Protein AF-A0A9N9JH04-F1 (afdb_monomer)

Mean predicted aligned error: 6.57 Å

InterPro domains:
  IPR050369 Respiratory burst oxidase/Ferric reductase [PTHR11972] (12-127)

Structure (mmCIF, N/CA/C/O b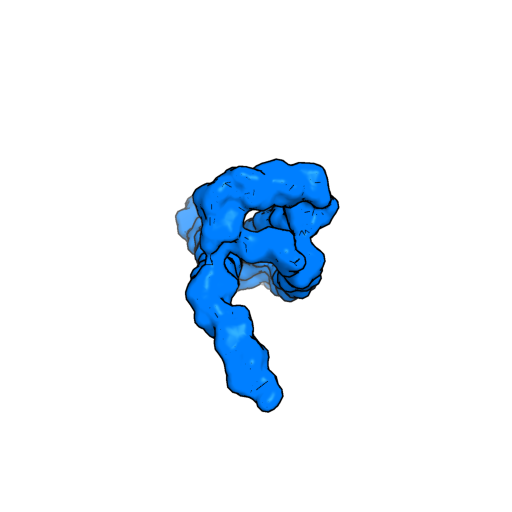ackbone):
data_AF-A0A9N9JH04-F1
#
_entry.id   AF-A0A9N9JH04-F1
#
loop_
_atom_site.group_PDB
_atom_site.id
_atom_site.type_symbol
_atom_site.label_atom_id
_atom_site.label_alt_id
_atom_site.label_comp_id
_atom_site.label_asym_id
_atom_site.label_entity_id
_atom_site.label_seq_id
_atom_site.pdbx_PDB_ins_code
_atom_site.Cartn_x
_atom_site.Cartn_y
_atom_site.Cartn_z
_atom_site.occupancy
_atom_site.B_iso_or_equiv
_atom_site.auth_seq_id
_atom_site.auth_comp_id
_atom_site.auth_asym_id
_atom_site.auth_atom_id
_atom_site.pdbx_PDB_model_num
ATOM 1 N N . MET A 1 1 ? -27.713 -17.131 9.600 1.00 56.91 1 MET A N 1
ATOM 2 C CA . MET A 1 1 ? -26.294 -16.928 9.988 1.00 56.91 1 MET A CA 1
ATOM 3 C C . MET A 1 1 ? -25.580 -15.933 9.063 1.00 56.91 1 MET A C 1
ATOM 5 O O . MET A 1 1 ? -24.849 -15.098 9.571 1.00 56.91 1 MET A O 1
ATOM 9 N N . ALA A 1 2 ? -25.828 -15.944 7.744 1.00 61.50 2 ALA A N 1
ATOM 10 C CA . ALA A 1 2 ? -25.273 -14.948 6.813 1.00 61.50 2 ALA A CA 1
ATOM 11 C C . ALA A 1 2 ? -25.782 -13.506 7.047 1.00 61.50 2 ALA A C 1
ATOM 13 O O . ALA A 1 2 ? -24.997 -12.567 6.969 1.00 61.50 2 ALA A O 1
ATOM 14 N N . ASP A 1 3 ? -27.055 -13.322 7.423 1.00 62.75 3 ASP A N 1
ATOM 15 C CA . ASP A 1 3 ? -27.633 -11.986 7.660 1.00 62.75 3 ASP A CA 1
ATOM 16 C C . ASP A 1 3 ? -26.965 -11.191 8.791 1.00 62.75 3 ASP A C 1
ATOM 18 O O . ASP A 1 3 ? -26.831 -9.972 8.699 1.00 62.75 3 ASP A O 1
ATOM 22 N N . SER A 1 4 ? -26.518 -11.852 9.864 1.00 69.75 4 SER A N 1
ATOM 23 C CA . SER A 1 4 ? -25.814 -11.169 10.959 1.00 69.75 4 SER A CA 1
ATOM 24 C C . SER A 1 4 ? -24.375 -10.817 10.582 1.00 69.75 4 SER A C 1
ATOM 26 O O . SER A 1 4 ? -23.865 -9.780 11.004 1.00 69.75 4 SER A O 1
ATOM 28 N N . PHE A 1 5 ? -23.735 -11.646 9.755 1.00 70.06 5 P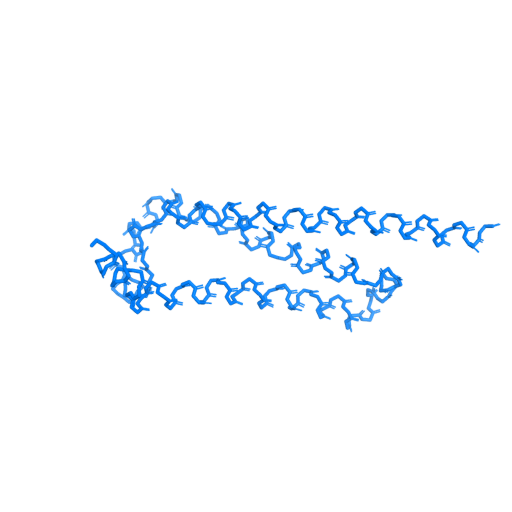HE A N 1
ATOM 29 C CA . PHE A 1 5 ? -22.403 -11.386 9.221 1.00 70.06 5 PHE A CA 1
ATOM 30 C C . PHE A 1 5 ? -22.417 -10.205 8.243 1.00 70.06 5 PHE A C 1
ATOM 32 O O . PHE A 1 5 ? -21.650 -9.261 8.419 1.00 70.06 5 PHE A O 1
ATOM 39 N N . LEU A 1 6 ? -23.348 -10.199 7.283 1.00 70.75 6 LEU A N 1
ATOM 40 C CA . LEU A 1 6 ? -23.480 -9.119 6.302 1.00 70.75 6 LEU A CA 1
ATOM 41 C C . LEU A 1 6 ? -23.824 -7.784 6.962 1.00 70.75 6 LEU A C 1
ATOM 43 O O . LEU A 1 6 ? -23.195 -6.785 6.642 1.00 70.75 6 LEU A O 1
ATOM 47 N N . LYS A 1 7 ? -24.738 -7.751 7.941 1.00 68.19 7 LYS A N 1
ATOM 48 C CA . LYS A 1 7 ? -25.042 -6.516 8.688 1.00 68.19 7 LYS A CA 1
ATOM 49 C C . LYS A 1 7 ? -23.839 -5.973 9.467 1.00 68.19 7 LYS A C 1
ATOM 51 O O . LYS A 1 7 ? -23.715 -4.761 9.621 1.00 68.19 7 LYS A O 1
ATOM 56 N N . ARG A 1 8 ? -22.949 -6.848 9.948 1.00 67.88 8 ARG A N 1
ATOM 57 C CA . ARG A 1 8 ? -21.720 -6.452 10.652 1.00 67.88 8 ARG A CA 1
ATOM 58 C C . ARG A 1 8 ? -20.653 -5.922 9.693 1.00 67.88 8 ARG A C 1
ATOM 60 O O . ARG A 1 8 ? -19.978 -4.952 10.029 1.00 67.88 8 ARG A O 1
ATOM 67 N N . GLU A 1 9 ? -20.477 -6.545 8.529 1.00 68.19 9 GLU A N 1
ATOM 68 C CA . GLU A 1 9 ? -19.514 -6.104 7.503 1.00 68.19 9 GLU A CA 1
ATOM 69 C C . GLU A 1 9 ? -19.979 -4.842 6.761 1.00 68.19 9 GLU A C 1
ATOM 71 O O . GLU A 1 9 ? -19.191 -3.925 6.550 1.00 68.19 9 GLU A O 1
ATOM 76 N N . LEU A 1 10 ? -21.276 -4.732 6.464 1.00 67.12 10 LEU A N 1
ATOM 77 C CA . LEU A 1 10 ? -21.896 -3.564 5.824 1.00 67.12 10 LEU A CA 1
ATOM 78 C C . LEU A 1 10 ? -22.156 -2.405 6.794 1.00 67.12 10 LEU A C 1
ATOM 80 O O . LEU A 1 10 ? -22.798 -1.422 6.424 1.00 67.12 10 LEU A O 1
ATOM 84 N N . ALA A 1 11 ? -21.667 -2.491 8.035 1.00 78.94 11 ALA A N 1
ATOM 85 C CA . ALA A 1 11 ? -21.710 -1.363 8.948 1.00 78.94 11 ALA A CA 1
ATOM 86 C C . ALA A 1 11 ? -21.008 -0.164 8.275 1.00 78.94 11 ALA A C 1
ATOM 88 O O . ALA A 1 11 ? -19.830 -0.276 7.918 1.00 78.94 11 ALA A O 1
ATOM 89 N N . PRO A 1 12 ? -21.681 0.991 8.111 1.00 77.94 12 PRO A N 1
ATOM 90 C CA . PRO A 1 12 ? -21.212 2.075 7.242 1.00 77.94 12 PRO A CA 1
ATOM 91 C C . PRO A 1 12 ? -19.819 2.583 7.627 1.00 77.94 12 PRO A C 1
ATOM 93 O O . PRO A 1 12 ? -19.013 2.914 6.764 1.00 77.94 12 PRO A O 1
ATOM 96 N N . LYS A 1 13 ? -19.494 2.546 8.924 1.00 79.69 13 LYS A N 1
ATOM 97 C CA . LYS A 1 13 ? -18.167 2.868 9.458 1.00 79.69 13 LYS A CA 1
ATOM 98 C C . LYS A 1 13 ? -17.061 1.938 8.934 1.00 79.69 13 LYS A C 1
ATOM 100 O O . LYS A 1 13 ? -16.002 2.411 8.536 1.00 79.69 13 LYS A O 1
ATOM 105 N N . ARG A 1 14 ? -17.287 0.618 8.953 1.00 82.06 14 ARG A N 1
ATOM 106 C CA . ARG A 1 14 ? -16.296 -0.378 8.502 1.00 82.06 14 ARG A CA 1
ATOM 107 C C . ARG A 1 14 ? -16.142 -0.306 6.990 1.00 82.06 14 ARG A C 1
ATOM 109 O O . ARG A 1 14 ? -15.020 -0.227 6.505 1.00 82.06 14 ARG A O 1
ATOM 116 N N . LEU A 1 15 ? -17.256 -0.238 6.266 1.00 85.19 15 LEU A N 1
ATOM 117 C CA . LEU A 1 15 ? -17.245 -0.121 4.812 1.00 85.19 15 LEU A CA 1
ATOM 118 C C . LEU A 1 15 ? -16.494 1.135 4.345 1.00 85.19 15 LEU A C 1
ATOM 120 O O . LEU A 1 15 ? -15.625 1.033 3.485 1.00 85.19 15 LEU A O 1
ATOM 124 N N . ALA A 1 16 ? -16.765 2.297 4.948 1.00 87.12 16 ALA A N 1
ATOM 125 C CA . ALA A 1 16 ? -16.067 3.539 4.616 1.00 87.12 16 ALA A CA 1
ATOM 126 C C . ALA A 1 16 ? -14.552 3.438 4.855 1.00 87.12 16 ALA A C 1
ATOM 128 O O . ALA A 1 16 ? -13.768 3.879 4.016 1.00 87.12 16 ALA A O 1
ATOM 129 N N . PHE A 1 17 ? -14.135 2.814 5.962 1.00 88.88 17 PHE A N 1
ATOM 130 C CA . PHE A 1 17 ? -12.721 2.577 6.251 1.00 88.88 17 PHE A CA 1
ATOM 131 C C . PHE A 1 17 ? -12.059 1.671 5.203 1.00 88.88 17 PHE A C 1
ATOM 133 O O . PHE A 1 17 ? -10.990 2.012 4.703 1.00 88.88 17 PHE A O 1
ATOM 140 N N . TRP A 1 18 ? -12.694 0.556 4.825 1.00 88.56 18 TRP A N 1
ATOM 141 C CA . TRP A 1 18 ? -12.146 -0.355 3.812 1.00 88.56 18 TRP A CA 1
ATOM 142 C C . TRP A 1 18 ? -12.098 0.280 2.426 1.00 88.56 18 TRP A C 1
ATOM 144 O O . TRP A 1 18 ? -11.082 0.155 1.750 1.00 88.56 18 TRP A O 1
ATOM 154 N N . ILE A 1 19 ? -13.133 1.022 2.026 1.00 91.12 19 ILE A N 1
ATOM 155 C CA . ILE A 1 19 ? -13.129 1.780 0.767 1.00 91.12 19 ILE A CA 1
ATOM 156 C C . ILE A 1 19 ? -11.979 2.787 0.758 1.00 91.12 19 ILE A C 1
ATOM 158 O O . ILE A 1 19 ? -11.241 2.856 -0.220 1.00 91.12 19 ILE A O 1
ATOM 162 N N . PHE A 1 20 ? -11.794 3.536 1.847 1.00 92.06 20 PHE A N 1
ATOM 163 C CA . PHE A 1 20 ? -10.687 4.479 1.963 1.00 92.06 20 PHE A CA 1
ATOM 164 C C . PHE A 1 20 ? -9.328 3.774 1.893 1.00 92.06 20 PHE A C 1
ATOM 166 O O . PHE A 1 20 ? -8.448 4.226 1.170 1.00 92.06 20 PHE A O 1
ATOM 173 N N . TRP A 1 21 ? -9.158 2.659 2.606 1.00 92.56 21 TRP A N 1
ATOM 174 C CA . TRP A 1 21 ? -7.892 1.931 2.667 1.00 92.56 21 TRP A CA 1
ATOM 175 C C . TRP A 1 21 ? -7.524 1.247 1.343 1.00 92.56 21 TRP A C 1
ATOM 177 O O . TRP A 1 21 ? -6.383 1.335 0.898 1.00 92.56 21 TRP A O 1
ATOM 187 N N . PHE A 1 22 ? -8.470 0.599 0.662 1.00 93.06 22 PHE A N 1
ATOM 188 C CA . PHE A 1 22 ? -8.219 0.062 -0.680 1.00 93.06 22 PHE A CA 1
ATOM 189 C C . PHE A 1 22 ? -8.050 1.189 -1.707 1.00 93.06 22 PHE A C 1
ATOM 191 O O . PHE A 1 22 ? -7.190 1.111 -2.584 1.00 93.06 22 PHE A O 1
ATOM 198 N N . GLY A 1 23 ? -8.827 2.266 -1.575 1.00 95.25 23 GLY A N 1
ATOM 199 C CA . GLY A 1 23 ? -8.717 3.453 -2.415 1.00 95.25 23 GLY A CA 1
ATOM 200 C C . GLY A 1 23 ? -7.358 4.141 -2.288 1.00 95.25 23 GLY A C 1
ATOM 201 O O . GLY A 1 23 ? -6.788 4.534 -3.303 1.00 95.25 23 GLY A O 1
ATOM 202 N N . SER A 1 24 ? -6.793 4.232 -1.078 1.00 95.38 24 SER A N 1
ATOM 203 C CA . SER A 1 24 ? -5.462 4.807 -0.863 1.00 95.38 24 SER A CA 1
ATOM 204 C C . SER A 1 24 ? -4.371 3.961 -1.514 1.00 95.38 24 SER A C 1
ATOM 206 O O . SER A 1 24 ? -3.482 4.523 -2.146 1.00 95.38 24 SER A O 1
ATOM 208 N N . HIS A 1 25 ? -4.470 2.630 -1.461 1.00 95.75 25 HIS A N 1
ATOM 209 C CA . HIS A 1 25 ? -3.553 1.730 -2.166 1.00 95.75 25 HIS A CA 1
ATOM 210 C C . HIS A 1 25 ? -3.588 1.919 -3.678 1.00 95.75 25 HIS A C 1
ATOM 212 O O . HIS A 1 25 ? -2.543 2.099 -4.301 1.00 95.75 25 HIS A O 1
ATOM 218 N N . ILE A 1 26 ? -4.787 1.911 -4.264 1.00 95.56 26 ILE A N 1
ATOM 219 C CA . ILE A 1 26 ? -4.967 2.117 -5.704 1.00 95.56 26 ILE A CA 1
ATOM 220 C C . ILE A 1 26 ? -4.450 3.505 -6.098 1.00 95.56 26 ILE A C 1
ATOM 222 O O . ILE A 1 26 ? -3.699 3.634 -7.063 1.00 95.56 26 ILE A O 1
ATOM 226 N N . GLY A 1 27 ? -4.794 4.535 -5.323 1.00 95.88 27 GLY A N 1
ATOM 227 C CA . GLY A 1 27 ? -4.348 5.906 -5.547 1.00 95.88 27 GLY A CA 1
ATOM 228 C C . GLY A 1 27 ? -2.828 6.052 -5.487 1.00 95.88 27 GLY A C 1
ATOM 229 O O . GLY A 1 27 ? -2.245 6.645 -6.389 1.00 95.88 27 GLY A O 1
ATOM 230 N N . LEU A 1 28 ? -2.170 5.473 -4.477 1.00 95.62 28 LEU A N 1
ATOM 231 C CA . LEU A 1 28 ? -0.709 5.491 -4.340 1.00 95.62 28 LEU A CA 1
ATOM 232 C C . LEU A 1 28 ? -0.014 4.729 -5.468 1.00 95.62 28 LEU A C 1
ATOM 234 O O . LEU A 1 28 ? 0.992 5.207 -5.994 1.00 95.62 28 LEU A O 1
ATOM 238 N N . PHE A 1 29 ? -0.564 3.582 -5.869 1.00 95.44 29 PHE A N 1
ATOM 239 C CA . PHE A 1 29 ? -0.029 2.810 -6.983 1.00 95.44 29 PHE A CA 1
ATOM 240 C C . PHE A 1 29 ? -0.100 3.609 -8.287 1.00 95.44 29 PHE A C 1
ATOM 242 O O . PHE A 1 29 ? 0.913 3.755 -8.970 1.00 95.44 29 PHE A O 1
ATOM 249 N N . ILE A 1 30 ? -1.273 4.170 -8.611 1.00 95.69 30 ILE A N 1
ATOM 250 C CA . ILE A 1 30 ? -1.478 5.003 -9.805 1.00 95.69 30 ILE A CA 1
ATOM 251 C C . ILE A 1 30 ? -0.584 6.240 -9.748 1.00 95.69 30 ILE A C 1
ATOM 253 O O . ILE A 1 30 ? 0.061 6.572 -10.737 1.00 95.69 30 ILE A O 1
ATOM 257 N N . PHE A 1 31 ? -0.493 6.898 -8.594 1.00 95.31 31 PHE A N 1
ATOM 258 C CA . PHE A 1 31 ? 0.373 8.056 -8.416 1.00 95.31 31 PHE A CA 1
ATOM 259 C C . PHE A 1 31 ? 1.842 7.711 -8.684 1.00 95.31 31 PHE A C 1
ATOM 261 O O . PHE A 1 31 ? 2.497 8.410 -9.449 1.00 95.31 31 PHE A O 1
ATOM 268 N N . GLY A 1 32 ? 2.360 6.615 -8.119 1.00 92.56 32 GLY A N 1
ATOM 269 C CA . GLY A 1 32 ? 3.730 6.162 -8.381 1.00 92.56 32 GLY A CA 1
ATOM 270 C C . GLY A 1 32 ? 3.971 5.771 -9.833 1.00 92.56 32 GLY A C 1
ATOM 271 O O . GLY A 1 32 ? 5.029 6.071 -10.387 1.00 92.56 32 GLY A O 1
ATOM 272 N N . PHE A 1 33 ? 2.975 5.144 -10.453 1.00 92.62 33 PHE A N 1
ATOM 273 C CA . PHE A 1 33 ? 3.005 4.756 -11.856 1.00 92.62 33 PHE A CA 1
ATOM 274 C C . PHE A 1 33 ? 3.083 5.981 -12.777 1.00 92.62 33 PHE A C 1
ATOM 276 O O . PHE A 1 33 ? 3.973 6.058 -13.621 1.00 92.62 33 PHE A O 1
ATOM 283 N N . LEU A 1 34 ? 2.187 6.957 -12.592 1.00 92.56 34 LEU A N 1
ATOM 284 C CA . LEU A 1 34 ? 2.144 8.187 -13.386 1.00 92.56 34 LEU A CA 1
ATOM 285 C C . LEU A 1 34 ? 3.363 9.065 -13.125 1.00 92.56 34 LEU A C 1
ATOM 287 O O . LEU A 1 34 ? 3.971 9.552 -14.070 1.00 92.56 34 LEU A O 1
ATOM 291 N N . LYS A 1 35 ? 3.784 9.189 -11.861 1.00 91.56 35 LYS A N 1
ATOM 292 C CA . LYS A 1 35 ? 4.992 9.934 -11.508 1.00 91.56 35 LYS A CA 1
ATOM 293 C C . LYS A 1 35 ? 6.202 9.390 -12.258 1.00 91.56 35 LYS A C 1
ATOM 295 O O . LYS A 1 35 ? 6.938 10.160 -12.843 1.00 91.56 35 LYS A O 1
ATOM 300 N N . GLN A 1 36 ? 6.399 8.075 -12.285 1.00 89.31 36 GLN A N 1
ATOM 301 C CA . GLN A 1 36 ? 7.519 7.495 -13.023 1.00 89.31 36 GLN A CA 1
ATOM 302 C C . GLN A 1 36 ? 7.376 7.667 -14.547 1.00 89.31 36 GLN A C 1
ATOM 304 O O . GLN A 1 36 ? 8.378 7.850 -15.232 1.00 89.31 36 GLN A O 1
ATOM 309 N N . LYS A 1 37 ? 6.150 7.599 -15.076 1.00 87.88 37 LYS A N 1
ATOM 310 C CA . LYS A 1 37 ? 5.869 7.742 -16.509 1.00 87.88 37 LYS A CA 1
ATOM 311 C C . LYS A 1 37 ? 6.123 9.164 -17.023 1.00 87.88 37 LYS A C 1
ATOM 313 O O . LYS A 1 37 ? 6.659 9.309 -18.118 1.00 87.88 37 LYS A O 1
ATOM 318 N N . ASP A 1 38 ? 5.725 10.178 -16.263 1.00 88.19 38 ASP A N 1
ATOM 319 C CA . ASP A 1 38 ? 5.695 11.572 -16.719 1.00 88.19 38 ASP A CA 1
ATOM 320 C C . ASP A 1 38 ? 6.919 12.391 -16.255 1.00 88.19 38 ASP A C 1
ATOM 322 O O . ASP A 1 38 ? 7.087 13.540 -16.660 1.00 88.19 38 ASP A O 1
ATOM 326 N N . ASP A 1 39 ? 7.795 11.810 -15.429 1.00 87.31 39 ASP A N 1
ATOM 327 C CA . ASP A 1 39 ? 9.013 12.462 -14.942 1.00 87.31 39 ASP A CA 1
ATOM 328 C C . ASP A 1 39 ? 10.127 12.462 -16.005 1.00 87.31 39 ASP A C 1
ATOM 330 O O . ASP A 1 39 ? 10.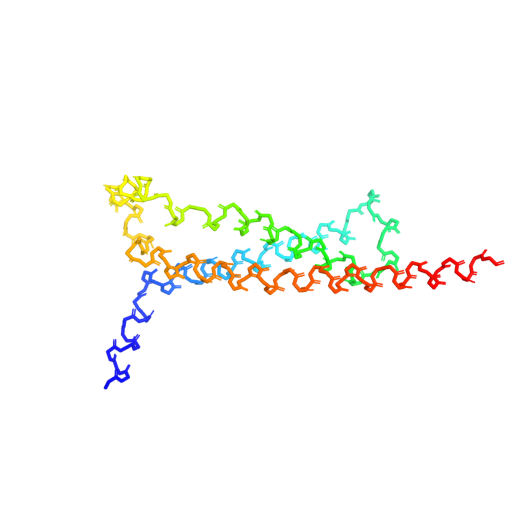590 11.418 -16.479 1.00 87.31 39 ASP A O 1
ATOM 334 N N . VAL A 1 40 ? 10.557 13.671 -16.374 1.00 79.75 40 VAL A N 1
ATOM 335 C CA . VAL A 1 40 ? 11.547 13.929 -17.426 1.00 79.75 40 VAL A CA 1
ATOM 336 C C . VAL A 1 40 ? 12.947 13.474 -17.005 1.00 79.75 40 VAL A C 1
ATOM 338 O O . VAL A 1 40 ? 13.699 12.985 -17.848 1.00 79.75 40 VAL A O 1
ATOM 341 N N . GLU A 1 41 ? 13.297 13.563 -15.717 1.00 82.12 41 GLU A N 1
ATOM 342 C CA . GLU A 1 41 ? 14.615 13.140 -15.216 1.00 82.12 41 GLU A CA 1
ATOM 343 C C . GLU A 1 41 ? 14.767 11.615 -15.251 1.00 82.12 41 GLU A C 1
ATOM 345 O O . GLU A 1 41 ? 15.851 11.074 -15.477 1.00 82.12 41 GLU A O 1
ATOM 350 N N . LEU A 1 42 ? 13.654 10.904 -15.071 1.00 79.62 42 LEU A N 1
ATOM 351 C CA . LEU A 1 42 ? 13.599 9.446 -15.043 1.00 79.62 42 LEU A CA 1
ATOM 352 C C . LEU A 1 42 ? 13.275 8.831 -16.413 1.00 79.62 42 LEU A C 1
ATOM 354 O O . LEU A 1 42 ? 13.136 7.609 -16.517 1.00 79.62 42 LEU A O 1
ATOM 358 N N . ASN A 1 43 ? 13.199 9.641 -17.472 1.00 81.00 43 ASN A N 1
ATOM 359 C CA . ASN A 1 43 ? 12.762 9.202 -18.797 1.00 81.00 43 ASN A CA 1
ATOM 360 C C . ASN A 1 43 ? 13.671 8.119 -19.407 1.00 81.00 43 ASN A C 1
ATOM 362 O O . ASN A 1 43 ? 13.203 7.223 -20.107 1.00 81.00 43 ASN A O 1
ATOM 366 N N . ASN A 1 44 ? 14.957 8.110 -19.049 1.00 80.38 44 ASN A N 1
ATOM 367 C CA . ASN A 1 44 ? 15.890 7.055 -19.460 1.00 80.38 44 ASN A CA 1
ATOM 368 C C . ASN A 1 44 ? 15.456 5.660 -18.983 1.00 80.38 44 ASN A C 1
ATOM 370 O O . ASN A 1 44 ? 15.737 4.670 -19.647 1.00 80.38 44 ASN A O 1
ATOM 374 N N . LEU A 1 45 ? 14.751 5.563 -17.851 1.00 81.25 45 LEU A N 1
ATOM 375 C CA . LEU A 1 45 ? 14.235 4.297 -17.321 1.00 81.25 45 LEU A CA 1
ATOM 376 C C . LEU A 1 45 ? 12.905 3.893 -17.975 1.00 81.25 45 LEU A C 1
ATOM 378 O O . LEU A 1 45 ? 12.527 2.723 -17.915 1.00 81.25 45 LEU A O 1
ATOM 382 N N . ASN A 1 46 ? 12.209 4.823 -18.639 1.00 83.38 46 ASN A N 1
ATOM 383 C CA . ASN A 1 46 ? 10.939 4.548 -19.315 1.00 83.38 46 ASN A CA 1
ATOM 384 C C . ASN A 1 46 ? 11.102 3.668 -20.558 1.00 83.38 46 ASN A C 1
ATOM 386 O O . ASN A 1 46 ? 10.121 3.074 -21.001 1.00 83.38 46 ASN A O 1
ATOM 390 N N . VAL A 1 47 ? 12.329 3.481 -21.058 1.00 81.12 47 VAL A N 1
ATOM 391 C CA . VAL A 1 47 ? 12.648 2.483 -22.098 1.00 81.12 47 VAL A CA 1
ATOM 392 C C . VAL A 1 47 ? 12.280 1.057 -21.671 1.00 81.12 47 VAL A C 1
ATOM 394 O O . VAL A 1 47 ? 11.947 0.216 -22.502 1.00 81.12 47 VAL A O 1
ATOM 397 N N . LEU A 1 48 ? 12.277 0.784 -20.362 1.00 82.56 48 LEU A N 1
ATOM 398 C CA . LEU A 1 48 ? 11.855 -0.495 -19.792 1.00 82.56 48 LEU A CA 1
ATOM 399 C C . LEU A 1 48 ? 10.327 -0.617 -19.695 1.00 82.56 48 LEU A C 1
ATOM 401 O O . LEU A 1 48 ? 9.810 -1.718 -19.502 1.00 82.56 48 LEU A O 1
ATOM 405 N N . GLY A 1 49 ? 9.592 0.481 -19.880 1.00 85.06 49 GLY A N 1
ATOM 406 C CA . GLY A 1 49 ? 8.138 0.526 -19.986 1.00 85.06 49 GLY A CA 1
ATOM 407 C C . GLY A 1 49 ? 7.402 0.101 -18.713 1.00 85.06 49 GLY A C 1
ATOM 408 O O . GLY A 1 49 ? 7.771 0.470 -17.597 1.00 85.06 49 GLY A O 1
ATOM 409 N N . LEU A 1 50 ? 6.347 -0.703 -18.897 1.00 87.25 50 LEU A N 1
ATOM 410 C CA . LEU A 1 50 ? 5.385 -1.071 -17.848 1.00 87.25 50 LEU A CA 1
ATOM 411 C C . LEU A 1 50 ? 6.030 -1.639 -16.577 1.00 87.25 50 LEU A C 1
ATOM 413 O O . LEU A 1 50 ? 5.548 -1.373 -15.481 1.00 87.25 50 LEU A O 1
ATOM 417 N N . SER A 1 51 ? 7.122 -2.394 -16.692 1.00 89.19 51 SER A N 1
ATOM 418 C CA . SER A 1 51 ? 7.768 -3.025 -15.539 1.00 89.19 51 SER A CA 1
ATOM 419 C C . SER A 1 51 ? 8.446 -2.011 -14.605 1.00 89.19 51 SER A C 1
ATOM 421 O O . SER A 1 51 ? 8.440 -2.199 -13.390 1.00 89.19 51 SER A O 1
ATOM 423 N N . VAL A 1 52 ? 8.950 -0.881 -15.108 1.00 91.06 52 VAL A N 1
ATOM 424 C CA . VAL A 1 52 ? 9.482 0.186 -14.239 1.00 91.06 52 VAL A CA 1
ATOM 425 C C . VAL A 1 52 ? 8.349 0.961 -13.577 1.00 91.06 52 VAL A C 1
ATOM 427 O O . VAL A 1 52 ? 8.406 1.227 -12.375 1.00 91.06 52 VAL A O 1
ATOM 430 N N . TRP A 1 53 ? 7.289 1.264 -14.328 1.00 92.25 53 TRP A N 1
ATOM 431 C CA . TRP A 1 53 ? 6.129 1.995 -13.811 1.00 92.25 53 TRP A CA 1
ATOM 432 C C . TRP A 1 53 ? 5.422 1.204 -12.702 1.00 92.25 53 TRP A C 1
ATOM 434 O O . TRP A 1 53 ? 5.162 1.737 -11.621 1.00 92.25 53 TRP A O 1
ATOM 444 N N . SER A 1 54 ? 5.198 -0.096 -12.920 1.00 92.06 54 SER A N 1
ATOM 445 C CA . SER A 1 54 ? 4.614 -0.995 -11.922 1.00 92.06 54 SER A CA 1
ATOM 446 C C . SER A 1 54 ? 5.517 -1.201 -10.702 1.00 92.06 54 SER A C 1
ATOM 448 O O . SER A 1 54 ? 5.008 -1.220 -9.583 1.00 92.06 54 SER A O 1
ATOM 450 N N . SER A 1 55 ? 6.843 -1.306 -10.880 1.00 94.12 55 SER A N 1
ATOM 451 C CA . SER A 1 55 ? 7.788 -1.426 -9.755 1.00 94.12 55 SER A CA 1
ATOM 452 C C . SER A 1 55 ? 7.726 -0.203 -8.832 1.00 94.12 55 SER A C 1
ATOM 454 O O . SER A 1 55 ? 7.686 -0.361 -7.609 1.00 94.12 55 SER A O 1
ATOM 456 N N . ARG A 1 56 ? 7.647 1.009 -9.397 1.00 93.25 56 ARG A N 1
ATOM 457 C CA . ARG A 1 56 ? 7.565 2.264 -8.632 1.00 93.25 56 ARG A CA 1
ATOM 458 C C . ARG A 1 56 ? 6.245 2.434 -7.899 1.00 93.25 56 ARG A C 1
ATOM 460 O O . ARG A 1 56 ? 6.264 2.790 -6.721 1.00 93.25 56 ARG A O 1
ATOM 467 N N . GLY A 1 57 ? 5.127 2.141 -8.564 1.00 94.06 57 GLY A N 1
ATOM 468 C CA . GLY A 1 57 ? 3.810 2.114 -7.925 1.00 94.06 57 GLY A CA 1
ATOM 469 C C . GLY A 1 57 ? 3.783 1.147 -6.739 1.00 94.06 57 GLY A C 1
ATOM 470 O O . GLY A 1 57 ? 3.440 1.542 -5.627 1.00 94.06 57 GLY A O 1
ATOM 471 N N . ALA A 1 58 ? 4.241 -0.093 -6.945 1.00 95.44 58 ALA A N 1
ATOM 472 C CA . ALA A 1 58 ? 4.307 -1.100 -5.887 1.00 95.44 58 ALA A CA 1
ATOM 473 C C . ALA A 1 58 ? 5.270 -0.709 -4.750 1.00 95.44 58 ALA A C 1
ATOM 475 O O . ALA A 1 58 ? 4.964 -0.942 -3.584 1.00 95.44 58 ALA A O 1
ATOM 476 N N . GLY A 1 59 ? 6.399 -0.066 -5.065 1.00 95.81 59 GLY A N 1
ATOM 477 C CA . GLY A 1 59 ? 7.359 0.415 -4.069 1.00 95.81 59 GLY A CA 1
ATOM 478 C C . GLY A 1 59 ? 6.783 1.491 -3.141 1.00 95.81 59 GLY A C 1
ATOM 479 O O . GLY A 1 59 ? 7.033 1.456 -1.937 1.00 95.81 59 GLY A O 1
ATOM 480 N N . LEU A 1 60 ? 5.967 2.415 -3.663 1.00 95.94 60 LEU A N 1
ATOM 481 C CA . LEU A 1 60 ? 5.267 3.401 -2.828 1.00 95.94 60 LEU A CA 1
ATOM 482 C C . LEU A 1 60 ? 4.212 2.751 -1.929 1.00 95.94 60 LEU A C 1
ATOM 484 O O . LEU A 1 60 ? 4.123 3.109 -0.755 1.00 95.94 60 LEU A O 1
ATOM 488 N N . CYS A 1 61 ? 3.451 1.782 -2.448 1.00 96.62 61 CYS A N 1
ATOM 489 C CA . CYS A 1 61 ? 2.511 1.008 -1.635 1.00 96.62 61 CYS A CA 1
ATOM 490 C C . CYS A 1 61 ? 3.232 0.253 -0.509 1.00 96.62 61 CYS A C 1
ATOM 492 O O . CYS A 1 61 ? 2.788 0.305 0.631 1.00 96.62 61 CYS A O 1
ATOM 494 N N . LEU A 1 62 ? 4.392 -0.352 -0.783 1.00 96.69 62 LEU A N 1
ATOM 495 C CA . LEU A 1 62 ? 5.201 -1.025 0.239 1.00 96.69 62 LEU A CA 1
ATOM 496 C C . LEU A 1 62 ? 5.726 -0.073 1.315 1.00 96.69 62 LEU A C 1
ATOM 498 O O . LEU A 1 62 ? 5.722 -0.427 2.491 1.00 96.69 62 LEU A O 1
ATOM 502 N N . ALA A 1 63 ? 6.167 1.130 0.940 1.00 96.19 63 ALA A N 1
ATOM 503 C CA . ALA A 1 63 ? 6.602 2.134 1.910 1.00 96.19 63 ALA A CA 1
ATOM 504 C C . ALA A 1 63 ? 5.439 2.591 2.807 1.00 96.19 63 ALA A C 1
ATOM 506 O O . ALA A 1 63 ? 5.598 2.724 4.022 1.00 96.19 63 ALA A O 1
ATOM 507 N N . TYR A 1 64 ? 4.260 2.786 2.211 1.00 95.62 64 TYR A N 1
ATOM 508 C CA . TYR A 1 64 ? 3.029 3.107 2.929 1.00 95.62 64 TYR A CA 1
ATOM 509 C C . TYR A 1 64 ? 2.627 1.992 3.900 1.00 95.62 64 TYR A C 1
ATOM 511 O O . TYR A 1 64 ? 2.438 2.249 5.091 1.00 95.62 64 TYR A O 1
ATOM 519 N N . ASP A 1 65 ? 2.575 0.748 3.429 1.00 95.81 65 ASP A N 1
ATOM 520 C CA . ASP A 1 65 ? 2.232 -0.402 4.258 1.00 95.81 65 ASP A CA 1
ATOM 521 C C . ASP A 1 65 ? 3.269 -0.678 5.353 1.00 95.81 65 ASP A C 1
ATOM 523 O O . ASP A 1 65 ? 2.908 -1.019 6.480 1.00 95.81 65 ASP A O 1
ATOM 527 N N . GLY A 1 66 ? 4.556 -0.475 5.061 1.00 95.12 66 GLY A N 1
ATOM 528 C CA . GLY A 1 66 ? 5.640 -0.616 6.032 1.00 95.12 66 GLY A CA 1
ATOM 529 C C . GLY A 1 66 ? 5.503 0.344 7.216 1.00 95.12 66 GLY A C 1
ATOM 530 O O . GLY A 1 66 ? 5.825 -0.021 8.347 1.00 95.12 66 GLY A O 1
ATOM 531 N N . ALA A 1 67 ? 4.960 1.544 6.994 1.00 92.94 67 ALA A N 1
ATOM 532 C CA . ALA A 1 67 ? 4.600 2.452 8.079 1.00 92.94 67 ALA A CA 1
ATOM 533 C C . ALA A 1 67 ? 3.308 2.009 8.790 1.00 92.94 67 ALA A C 1
ATOM 535 O O . ALA A 1 67 ? 3.231 2.019 10.023 1.00 92.94 67 ALA A O 1
ATOM 536 N N . LEU A 1 68 ? 2.289 1.597 8.027 1.00 92.06 68 LEU A N 1
ATOM 537 C CA . LEU A 1 68 ? 0.980 1.234 8.567 1.00 92.06 68 LEU A CA 1
ATOM 538 C C . LEU A 1 68 ? 0.980 -0.042 9.405 1.00 92.06 68 LEU A C 1
ATOM 540 O O . LEU A 1 68 ? 0.197 -0.116 10.347 1.00 92.06 68 LEU A O 1
ATOM 544 N N . ILE A 1 69 ? 1.821 -1.032 9.101 1.00 93.88 69 ILE A N 1
ATOM 545 C CA . ILE A 1 69 ? 1.786 -2.346 9.759 1.00 93.88 69 ILE A CA 1
ATOM 546 C C . ILE A 1 69 ? 2.094 -2.268 11.263 1.00 93.88 69 ILE A C 1
ATOM 548 O O . ILE A 1 69 ? 1.594 -3.083 12.045 1.00 93.88 69 ILE A O 1
ATOM 552 N N . LEU A 1 70 ? 2.866 -1.262 11.690 1.00 91.56 70 LEU A N 1
ATOM 553 C CA . LEU A 1 70 ? 3.248 -1.051 13.089 1.00 91.56 70 LEU A CA 1
ATOM 554 C C . LEU A 1 70 ? 2.164 -0.339 13.907 1.00 91.56 70 LEU A C 1
ATOM 556 O O . LEU A 1 70 ? 1.936 -0.693 15.066 1.00 91.56 70 LEU A O 1
ATOM 560 N N . LEU A 1 71 ? 1.450 0.619 13.305 1.00 88.94 71 LEU A N 1
ATOM 561 C CA . LEU A 1 71 ? 0.404 1.403 13.973 1.00 88.94 71 LEU A CA 1
ATOM 562 C C . LEU A 1 71 ? -0.646 0.557 14.730 1.00 88.94 71 LEU A C 1
ATOM 564 O O . LEU A 1 71 ? -0.911 0.871 15.894 1.00 88.94 71 LEU A O 1
ATOM 568 N N . PRO A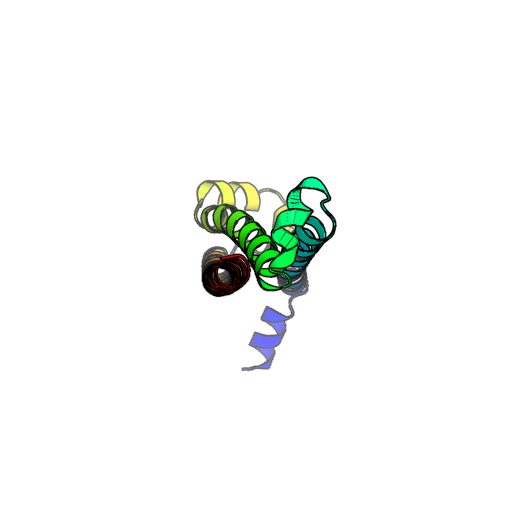 1 72 ? -1.222 -0.530 14.170 1.00 87.69 72 PRO A N 1
ATOM 569 C CA . PRO A 1 72 ? -2.193 -1.369 14.874 1.00 87.69 72 PRO A CA 1
ATOM 570 C C . PRO A 1 72 ? -1.602 -2.208 16.016 1.00 87.69 72 PRO A C 1
ATOM 572 O O . PRO A 1 72 ? -2.360 -2.737 16.834 1.00 87.69 72 PRO A O 1
ATOM 575 N N . MET A 1 73 ? -0.276 -2.323 16.111 1.00 90.12 73 MET A N 1
ATOM 576 C CA . MET A 1 73 ? 0.398 -3.077 17.172 1.00 90.12 73 MET A CA 1
ATOM 577 C C . MET A 1 73 ? 0.805 -2.187 18.355 1.00 90.12 73 MET A C 1
ATOM 579 O O . MET A 1 73 ? 0.994 -2.685 19.469 1.00 90.12 73 MET A O 1
ATOM 583 N N . CYS A 1 74 ? 0.837 -0.863 18.175 1.00 91.06 74 CYS A N 1
ATOM 584 C CA . CYS A 1 74 ? 1.109 0.115 19.229 1.00 91.06 74 CYS A CA 1
ATOM 585 C C . CYS A 1 74 ? -0.095 0.299 20.176 1.00 91.06 74 CYS A C 1
ATOM 587 O O . CYS A 1 74 ? -0.801 1.308 20.148 1.00 91.06 74 CYS A O 1
ATOM 589 N N . ARG A 1 75 ? -0.319 -0.675 21.068 1.00 86.94 75 ARG A N 1
ATOM 590 C CA . ARG A 1 75 ? -1.501 -0.749 21.955 1.00 86.94 75 ARG A CA 1
ATOM 591 C C . ARG A 1 75 ? -1.757 0.517 22.785 1.00 86.94 75 ARG A C 1
ATOM 593 O O . ARG A 1 75 ? -2.915 0.864 22.998 1.00 86.94 75 ARG A O 1
ATOM 600 N N . ASN A 1 76 ? -0.712 1.208 23.245 1.00 89.75 76 ASN A N 1
ATOM 601 C CA . ASN A 1 76 ? -0.860 2.443 24.028 1.00 89.75 76 ASN A CA 1
ATOM 602 C C . ASN A 1 76 ? -1.362 3.614 23.170 1.00 89.75 76 ASN A C 1
ATOM 604 O O . ASN A 1 76 ? -2.260 4.336 23.596 1.00 89.75 76 ASN A O 1
ATOM 608 N N . ILE A 1 77 ? -0.856 3.742 21.938 1.00 87.31 77 ILE A N 1
ATOM 609 C CA . ILE A 1 77 ? -1.318 4.747 20.970 1.00 87.31 77 ILE A CA 1
ATOM 610 C C . ILE A 1 77 ? -2.785 4.488 20.621 1.00 87.31 77 ILE A C 1
ATOM 612 O O . ILE A 1 77 ? -3.599 5.402 20.654 1.00 87.31 77 ILE A O 1
ATOM 616 N N . ILE A 1 78 ? -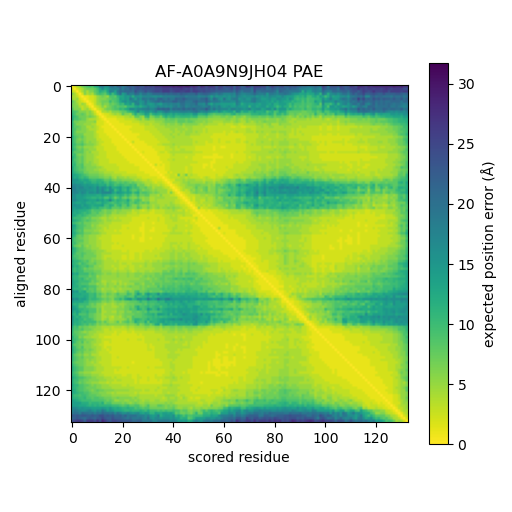3.160 3.231 20.375 1.00 87.19 78 ILE A N 1
ATOM 617 C CA . ILE A 1 78 ? -4.544 2.864 20.034 1.00 87.19 78 ILE A CA 1
ATOM 618 C C . ILE A 1 78 ? -5.506 3.178 21.177 1.00 87.19 78 ILE A C 1
ATOM 620 O O . ILE A 1 78 ? -6.593 3.698 20.936 1.00 87.19 78 ILE A O 1
ATOM 624 N N . LYS A 1 79 ? -5.114 2.903 22.428 1.00 85.81 79 LYS A N 1
ATOM 625 C CA . LYS A 1 79 ? -5.915 3.275 23.604 1.00 85.81 79 LYS A CA 1
ATOM 626 C C . LYS A 1 79 ? -6.138 4.786 23.674 1.00 85.81 79 LYS A C 1
ATOM 628 O O . LYS A 1 79 ? -7.264 5.207 23.920 1.00 85.81 79 LYS A O 1
ATOM 633 N N . TYR A 1 80 ? -5.097 5.579 23.421 1.00 87.38 80 TYR A N 1
ATOM 634 C CA . TYR A 1 80 ? -5.199 7.036 23.383 1.00 87.38 80 TYR A CA 1
ATOM 635 C C . TYR A 1 80 ? -6.119 7.516 22.248 1.00 87.38 80 TYR A C 1
ATOM 637 O O . TYR A 1 80 ? -7.064 8.261 22.494 1.00 87.38 80 TYR A O 1
ATOM 645 N N . LEU A 1 81 ? -5.918 7.018 21.024 1.00 85.19 81 LEU A N 1
ATOM 646 C CA . LEU A 1 81 ? -6.726 7.373 19.851 1.00 85.19 81 LEU A CA 1
ATOM 647 C C . LEU A 1 81 ? -8.200 6.971 19.996 1.00 85.19 81 LEU A C 1
ATOM 649 O O . LEU A 1 81 ? -9.079 7.703 19.545 1.00 85.19 81 LEU A O 1
ATOM 653 N N . ARG A 1 82 ? -8.490 5.852 20.673 1.00 83.62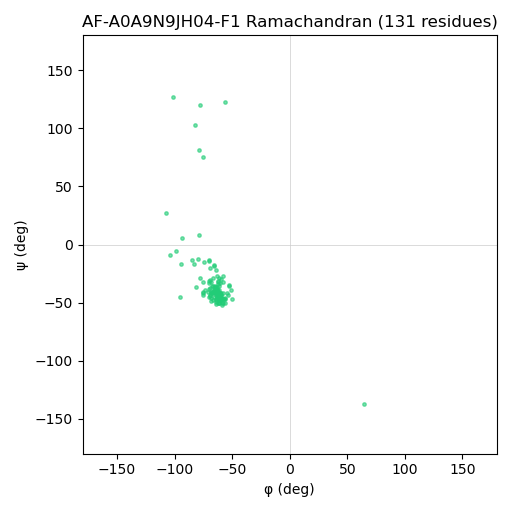 82 ARG A N 1
ATOM 654 C CA . ARG A 1 82 ? -9.862 5.436 21.004 1.00 83.62 82 ARG A CA 1
ATOM 655 C C . ARG A 1 82 ? -10.565 6.447 21.920 1.00 83.62 82 ARG A C 1
ATOM 657 O O . ARG A 1 82 ? -11.778 6.609 21.815 1.00 83.62 82 ARG A O 1
ATOM 664 N N . GLY A 1 83 ? -9.823 7.136 22.789 1.00 83.31 83 GLY A N 1
ATOM 665 C CA . GLY A 1 83 ? -10.353 8.202 23.646 1.00 83.31 83 GLY A CA 1
ATOM 666 C C . GLY A 1 83 ? -10.761 9.465 22.877 1.00 83.31 83 GLY A C 1
ATOM 667 O O . GLY A 1 83 ? -11.580 10.245 23.360 1.00 83.31 83 GLY A O 1
ATOM 668 N N . ILE A 1 84 ? -10.249 9.657 21.656 1.00 86.06 84 ILE A N 1
ATOM 669 C CA . ILE A 1 84 ? -10.583 10.806 20.813 1.00 86.06 84 ILE A CA 1
ATOM 670 C C . ILE A 1 84 ? -11.914 10.531 20.096 1.00 86.06 84 ILE A C 1
ATOM 672 O O . ILE A 1 84 ? -11.976 9.803 19.103 1.00 86.06 84 ILE A O 1
ATOM 676 N N . SER A 1 85 ? -12.989 11.147 20.599 1.00 74.38 85 SER A N 1
ATOM 677 C CA . SER A 1 85 ? -14.385 10.905 20.185 1.00 74.38 85 SER A CA 1
ATOM 678 C C . SER A 1 85 ? -14.627 10.978 18.668 1.00 74.38 85 SER A C 1
ATOM 680 O O . SER A 1 85 ? -15.354 10.151 18.119 1.00 74.38 85 SER A O 1
ATOM 682 N N . PHE A 1 86 ? -13.990 11.915 17.958 1.00 80.31 86 PHE A N 1
ATOM 683 C CA . PHE A 1 86 ? -14.118 12.020 16.499 1.00 80.31 86 PHE A CA 1
ATOM 684 C C . PHE A 1 86 ? -13.470 10.836 15.764 1.00 80.31 86 PHE A C 1
ATOM 686 O O . PHE A 1 86 ? -14.092 10.226 14.897 1.00 80.31 86 PHE A O 1
ATOM 693 N N . ILE A 1 87 ? -12.248 10.456 16.144 1.00 79.44 87 ILE A N 1
ATOM 694 C CA . ILE A 1 87 ? -11.497 9.396 15.460 1.00 79.44 87 ILE A CA 1
ATOM 695 C C . ILE A 1 87 ? -12.141 8.033 15.728 1.00 79.44 87 ILE A C 1
ATOM 697 O O . ILE A 1 87 ? -12.284 7.221 14.814 1.00 79.44 87 ILE A O 1
ATOM 701 N N . ASN A 1 88 ? -12.626 7.804 16.950 1.00 79.94 88 ASN A N 1
ATOM 702 C CA . ASN A 1 88 ? -13.334 6.575 17.298 1.00 79.94 88 ASN A CA 1
ATOM 703 C C . ASN A 1 88 ? -14.679 6.420 16.562 1.00 79.94 88 ASN A C 1
ATOM 705 O O . ASN A 1 88 ? -15.187 5.307 16.450 1.00 79.94 88 ASN A O 1
ATOM 709 N N . LYS A 1 89 ? -15.267 7.491 16.011 1.00 75.88 89 LYS A N 1
ATOM 710 C CA . LYS A 1 89 ? -16.452 7.383 15.139 1.00 75.88 89 LYS A CA 1
ATOM 711 C C . LYS A 1 89 ? -16.105 6.925 13.726 1.00 75.88 89 LYS A C 1
ATOM 713 O O . LYS A 1 89 ? -16.921 6.254 13.105 1.00 75.88 89 LYS A O 1
ATO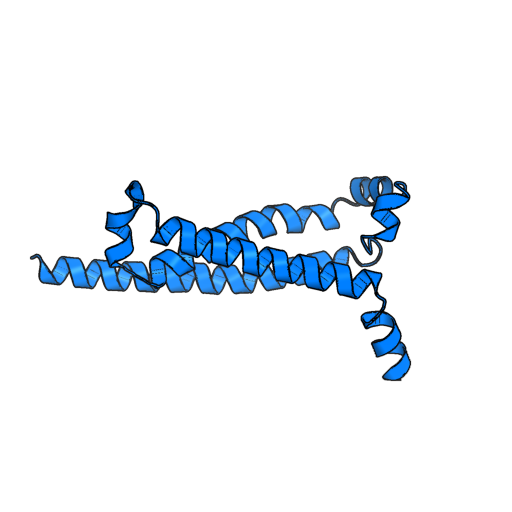M 718 N N . VAL A 1 90 ? -14.900 7.226 13.245 1.00 75.94 90 VAL A N 1
ATOM 719 C CA . VAL A 1 90 ? -14.475 6.940 11.866 1.00 75.94 90 VAL A CA 1
ATOM 720 C C . VAL A 1 90 ? -13.716 5.615 11.770 1.00 75.94 90 VAL A C 1
ATOM 722 O O . VAL A 1 90 ? -14.019 4.795 10.911 1.00 75.94 90 VAL A O 1
ATOM 725 N N . ILE A 1 91 ? -12.783 5.348 12.687 1.00 78.75 91 ILE A N 1
ATOM 726 C CA . ILE A 1 91 ? -11.880 4.192 12.602 1.00 78.75 91 ILE A CA 1
ATOM 727 C C . ILE A 1 91 ? -12.348 3.066 13.540 1.00 78.75 91 ILE A C 1
ATOM 729 O O . ILE A 1 91 ? -12.593 3.303 14.730 1.00 78.75 91 ILE A O 1
ATOM 733 N N . PRO A 1 92 ? -12.525 1.826 13.046 1.00 80.19 92 PRO A N 1
ATOM 734 C CA . PRO A 1 92 ? -12.862 0.674 13.881 1.00 80.19 92 PRO A CA 1
ATOM 735 C C . PRO A 1 92 ? -11.616 0.136 14.614 1.00 80.19 92 PRO A C 1
ATOM 737 O O . PRO A 1 92 ? -11.002 -0.841 14.199 1.00 80.19 92 PRO A O 1
ATOM 740 N N . PHE A 1 93 ? -11.239 0.769 15.730 1.00 79.19 93 PHE A N 1
ATOM 741 C CA . PHE A 1 93 ? -10.041 0.410 16.511 1.00 79.19 93 PHE A CA 1
ATOM 742 C C . PHE A 1 93 ? -10.075 -0.975 17.177 1.00 79.19 93 PHE A C 1
ATOM 744 O O . PHE A 1 93 ? -9.027 -1.483 17.576 1.00 79.19 93 PHE A O 1
ATOM 751 N N . ASP A 1 94 ? -11.249 -1.590 17.312 1.00 77.44 94 ASP A N 1
ATOM 752 C CA . ASP A 1 94 ? -11.415 -2.892 17.978 1.00 77.44 94 ASP A CA 1
ATOM 753 C C . ASP A 1 94 ? -10.922 -4.071 17.126 1.00 77.44 94 ASP A C 1
ATOM 755 O O . ASP A 1 94 ? -10.667 -5.154 17.646 1.00 77.44 94 ASP A O 1
ATOM 759 N N . GLU A 1 95 ? -10.707 -3.840 15.830 1.00 81.12 95 GLU A N 1
ATOM 760 C CA . GLU A 1 95 ? -10.215 -4.832 14.871 1.00 81.12 95 GLU A CA 1
ATOM 761 C C . GLU A 1 95 ? -8.757 -4.563 14.459 1.00 81.12 95 GLU A C 1
ATOM 763 O O . GLU A 1 95 ? -8.327 -4.954 13.376 1.00 81.12 95 GLU A O 1
ATOM 768 N N . ASN A 1 96 ? -7.960 -3.918 15.318 1.00 87.06 96 ASN A N 1
ATOM 769 C CA . ASN A 1 96 ? -6.571 -3.552 15.015 1.00 87.06 96 ASN A CA 1
ATOM 770 C C . ASN A 1 96 ? -5.701 -4.744 14.559 1.00 87.06 96 ASN A C 1
ATOM 772 O O . ASN A 1 96 ? -4.958 -4.623 13.590 1.00 87.06 96 ASN A O 1
ATOM 776 N N . ILE A 1 97 ? -5.824 -5.917 15.189 1.00 89.44 97 ILE A N 1
ATOM 777 C CA . ILE A 1 97 ? -5.096 -7.132 14.777 1.00 89.44 97 ILE A CA 1
ATOM 778 C C . ILE A 1 97 ? -5.581 -7.626 13.407 1.00 89.44 97 ILE A C 1
ATOM 780 O O . ILE A 1 97 ? -4.793 -8.136 12.612 1.00 89.44 97 ILE A O 1
ATOM 784 N N . TRP A 1 98 ? -6.876 -7.486 13.110 1.00 89.81 98 TRP A N 1
ATOM 785 C CA . TRP A 1 98 ? -7.400 -7.826 11.789 1.00 89.81 98 TRP A CA 1
ATOM 786 C C . TRP A 1 98 ? -6.822 -6.893 10.729 1.00 89.81 98 TRP A C 1
ATOM 788 O O . TRP A 1 98 ? -6.317 -7.384 9.725 1.00 89.81 98 TRP A O 1
ATOM 798 N N . PHE A 1 99 ? -6.793 -5.586 11.002 1.00 91.06 99 PHE A N 1
ATOM 799 C CA . PHE A 1 99 ? -6.153 -4.597 10.139 1.00 91.06 99 PHE A CA 1
ATOM 800 C C . PHE A 1 99 ? -4.666 -4.904 9.909 1.00 91.06 99 PHE A C 1
ATOM 802 O O . PHE A 1 99 ? -4.251 -4.975 8.761 1.00 91.06 99 PHE A O 1
ATOM 809 N N . HIS A 1 100 ? -3.896 -5.215 10.961 1.00 93.75 100 HIS A N 1
ATOM 810 C CA . HIS A 1 100 ? -2.492 -5.633 10.836 1.00 93.75 100 HIS A CA 1
ATOM 811 C C . HIS A 1 100 ? -2.313 -6.812 9.863 1.00 93.75 100 HIS A C 1
ATOM 813 O O . HIS A 1 100 ? -1.418 -6.790 9.022 1.00 93.75 100 HIS A O 1
ATOM 819 N N . ARG A 1 101 ? -3.187 -7.828 9.936 1.00 94.00 101 ARG A N 1
ATOM 820 C CA . ARG A 1 101 ? -3.157 -8.965 8.999 1.00 94.00 101 ARG A CA 1
ATOM 821 C C . ARG A 1 101 ? -3.499 -8.554 7.568 1.00 94.00 101 ARG A C 1
ATOM 823 O O . ARG A 1 101 ? -2.840 -9.030 6.653 1.00 94.00 101 ARG A O 1
ATOM 830 N N . GLN A 1 102 ? -4.483 -7.675 7.370 1.00 94.06 102 GLN A N 1
ATOM 831 C CA . GLN A 1 102 ? -4.811 -7.168 6.032 1.00 94.06 102 GLN A CA 1
ATOM 832 C C . GLN A 1 102 ? -3.645 -6.380 5.428 1.00 94.06 102 GLN A C 1
ATOM 834 O O . GLN A 1 102 ? -3.296 -6.609 4.274 1.00 94.06 102 GLN A O 1
ATOM 839 N N . THR A 1 103 ? -2.985 -5.531 6.221 1.00 94.88 103 THR A N 1
ATOM 840 C CA . THR A 1 103 ? -1.758 -4.838 5.805 1.00 94.88 103 THR A CA 1
ATOM 841 C C . THR A 1 103 ? -0.653 -5.833 5.456 1.00 94.88 103 THR A C 1
ATOM 843 O O . THR A 1 103 ? -0.026 -5.693 4.416 1.00 94.88 103 THR A O 1
ATOM 846 N N . ALA A 1 104 ? -0.455 -6.892 6.246 1.00 95.88 104 ALA A N 1
ATOM 847 C CA . ALA A 1 104 ? 0.531 -7.925 5.925 1.00 95.88 104 ALA A CA 1
ATOM 848 C C . ALA A 1 104 ? 0.231 -8.645 4.592 1.00 95.88 104 ALA A C 1
ATOM 850 O O . ALA A 1 104 ? 1.150 -8.919 3.820 1.00 95.88 104 ALA A O 1
ATOM 851 N N . TYR A 1 105 ? -1.041 -8.924 4.287 1.00 96.44 105 TYR A N 1
ATOM 852 C CA . TYR A 1 105 ? -1.432 -9.508 2.999 1.00 96.44 105 TYR A CA 1
ATOM 853 C C . TYR A 1 105 ? -1.228 -8.539 1.828 1.00 96.44 105 TYR A C 1
ATOM 855 O O . TYR A 1 105 ? -0.731 -8.958 0.781 1.00 96.44 105 TYR A O 1
ATOM 863 N N . ALA A 1 106 ? -1.548 -7.253 2.006 1.00 95.38 106 ALA A N 1
ATOM 864 C CA . ALA A 1 106 ? -1.267 -6.216 1.013 1.00 95.38 106 ALA A CA 1
ATOM 865 C C . ALA A 1 106 ? 0.241 -6.088 0.749 1.00 95.38 106 ALA A C 1
ATOM 867 O O . ALA A 1 106 ? 0.667 -6.153 -0.404 1.00 95.38 106 ALA A O 1
ATOM 868 N N . MET A 1 107 ? 1.061 -6.046 1.805 1.00 96.75 107 MET A N 1
ATOM 869 C CA . MET A 1 107 ? 2.522 -6.039 1.694 1.00 96.75 107 MET A CA 1
ATOM 870 C C . MET A 1 107 ? 3.042 -7.230 0.906 1.00 96.75 107 MET A C 1
ATOM 872 O O . MET A 1 107 ? 3.894 -7.059 0.037 1.00 96.75 107 MET A O 1
ATOM 876 N N . LEU A 1 108 ? 2.544 -8.438 1.184 1.00 97.44 108 LEU A N 1
ATOM 877 C CA . LEU A 1 108 ? 2.959 -9.629 0.451 1.00 97.44 108 LEU A CA 1
ATOM 878 C C . LEU A 1 108 ? 2.633 -9.490 -1.041 1.00 97.44 108 LEU A C 1
ATOM 880 O O . LEU A 1 108 ? 3.501 -9.719 -1.882 1.00 97.44 108 LEU A O 1
ATOM 884 N N . PHE A 1 109 ? 1.414 -9.059 -1.371 1.00 97.00 109 PHE A N 1
ATOM 885 C CA . PHE A 1 109 ? 0.999 -8.825 -2.751 1.00 97.00 109 PHE A CA 1
ATOM 886 C C . PHE A 1 109 ? 1.885 -7.786 -3.456 1.00 97.00 109 PHE A C 1
ATOM 888 O O . PHE A 1 109 ? 2.446 -8.078 -4.513 1.00 97.00 109 PHE A O 1
ATOM 895 N N . PHE A 1 110 ? 2.076 -6.602 -2.866 1.00 96.44 110 PHE A N 1
ATOM 896 C CA . PHE A 1 110 ? 2.906 -5.559 -3.473 1.00 96.44 110 PHE A CA 1
ATOM 897 C C . PHE A 1 110 ? 4.385 -5.946 -3.530 1.00 96.44 110 PHE A C 1
ATOM 899 O O . PHE A 1 110 ? 5.066 -5.550 -4.471 1.00 96.44 110 PHE A O 1
ATOM 906 N N . THR A 1 111 ? 4.874 -6.772 -2.600 1.00 97.56 111 THR A N 1
ATOM 907 C CA . THR A 1 111 ? 6.235 -7.326 -2.650 1.00 97.56 111 THR A CA 1
ATOM 908 C C . THR A 1 111 ? 6.399 -8.217 -3.869 1.00 97.56 111 THR A C 1
ATOM 910 O O . THR A 1 111 ? 7.361 -8.047 -4.613 1.00 97.56 111 THR A O 1
ATOM 913 N N . LEU A 1 112 ? 5.449 -9.125 -4.122 1.00 97.50 112 LEU A N 1
ATOM 914 C CA . LEU A 1 112 ? 5.482 -9.968 -5.316 1.00 97.50 112 LEU A CA 1
ATOM 915 C C . LEU A 1 112 ? 5.483 -9.106 -6.581 1.00 97.50 112 LEU A C 1
ATOM 917 O O . LEU A 1 112 ? 6.370 -9.261 -7.417 1.00 97.50 112 LEU A O 1
ATOM 921 N N . VAL A 1 113 ? 4.554 -8.150 -6.694 1.00 95.75 113 VAL A N 1
ATOM 922 C CA . VAL A 1 113 ? 4.490 -7.238 -7.848 1.00 95.75 113 VAL A CA 1
ATOM 923 C C . VAL A 1 113 ? 5.808 -6.481 -8.030 1.00 95.75 113 VAL A C 1
ATOM 925 O O . VAL A 1 113 ? 6.336 -6.434 -9.138 1.00 95.75 113 VAL A O 1
ATOM 928 N N . HIS A 1 114 ? 6.367 -5.925 -6.955 1.00 96.25 114 HIS A N 1
ATOM 929 C CA . HIS A 1 114 ? 7.607 -5.154 -6.984 1.00 96.25 114 HIS A CA 1
ATOM 930 C C . HIS A 1 114 ? 8.813 -6.006 -7.412 1.00 96.25 114 HIS A C 1
ATOM 932 O O . HIS A 1 114 ? 9.564 -5.607 -8.304 1.00 96.25 114 HIS A O 1
ATOM 938 N N . VAL A 1 115 ? 8.975 -7.201 -6.835 1.00 96.81 115 VAL A N 1
ATOM 939 C CA . VAL A 1 115 ? 10.080 -8.120 -7.150 1.00 96.81 115 VAL A CA 1
ATOM 940 C C . VAL A 1 115 ? 9.973 -8.642 -8.583 1.00 96.81 115 VAL A C 1
ATOM 942 O O . VAL A 1 115 ? 10.955 -8.580 -9.323 1.00 96.81 115 VAL A O 1
ATOM 945 N N . PHE A 1 116 ? 8.793 -9.101 -9.017 1.00 96.25 116 PHE A N 1
ATOM 946 C CA . PHE A 1 116 ? 8.592 -9.562 -10.395 1.00 96.25 116 PHE A CA 1
ATOM 947 C C . PHE A 1 116 ? 8.842 -8.443 -11.407 1.00 96.25 116 PHE A C 1
ATOM 949 O O . PHE A 1 116 ? 9.502 -8.662 -12.423 1.00 96.25 116 PHE A O 1
ATOM 956 N N . ALA A 1 117 ? 8.377 -7.228 -11.116 1.00 93.75 117 ALA A N 1
ATOM 957 C CA . ALA A 1 117 ? 8.626 -6.067 -11.956 1.00 93.75 117 ALA A CA 1
ATOM 958 C C . ALA A 1 117 ? 10.130 -5.761 -12.078 1.00 93.75 117 ALA A C 1
ATOM 960 O O . ALA A 1 117 ? 10.618 -5.524 -13.183 1.00 93.75 117 ALA A O 1
ATOM 961 N N . HIS A 1 118 ? 10.890 -5.850 -10.980 1.00 93.38 118 HIS A N 1
ATOM 962 C CA . HIS A 1 118 ? 12.350 -5.744 -11.021 1.00 93.38 118 HIS A CA 1
ATOM 963 C C . HIS A 1 118 ? 13.009 -6.851 -11.843 1.00 93.38 118 HIS A C 1
ATOM 965 O O . HIS A 1 118 ? 13.914 -6.561 -12.622 1.00 93.38 118 HIS A O 1
ATOM 971 N N . TYR A 1 119 ? 12.542 -8.093 -11.733 1.00 94.31 119 TYR A N 1
ATOM 972 C CA . TYR A 1 119 ? 13.076 -9.199 -12.527 1.00 94.31 119 TYR A CA 1
ATOM 973 C C . TYR A 1 119 ? 12.888 -8.963 -14.034 1.00 94.31 119 TYR A C 1
ATOM 975 O O . TYR A 1 119 ? 13.829 -9.097 -14.816 1.00 94.31 119 TYR A O 1
ATOM 983 N N . VAL A 1 120 ? 11.699 -8.506 -14.442 1.00 91.94 120 VAL A N 1
ATOM 984 C CA . VAL A 1 120 ? 11.418 -8.128 -15.838 1.00 91.94 120 VAL A CA 1
ATOM 985 C C . VAL A 1 120 ? 12.259 -6.924 -16.276 1.00 91.94 120 VAL A C 1
ATOM 987 O O . VAL A 1 120 ? 12.706 -6.884 -17.423 1.00 91.94 120 VAL A O 1
ATOM 990 N N . ASN A 1 121 ? 12.522 -5.964 -15.382 1.00 90.50 121 ASN A N 1
ATOM 991 C CA . ASN A 1 121 ? 13.418 -4.841 -15.673 1.00 90.50 121 ASN A CA 1
ATOM 992 C C . ASN A 1 121 ? 14.832 -5.327 -15.996 1.00 90.50 121 ASN A C 1
ATOM 994 O O . ASN A 1 121 ? 15.383 -4.917 -17.013 1.00 90.50 121 ASN A O 1
ATOM 998 N N . PHE A 1 122 ? 15.395 -6.221 -15.179 1.00 89.62 122 PHE A N 1
ATOM 999 C CA . PHE A 1 122 ? 16.722 -6.788 -15.429 1.00 89.62 122 PHE A CA 1
ATOM 1000 C C . PHE A 1 122 ? 16.778 -7.559 -16.748 1.00 89.62 122 PHE A C 1
ATOM 1002 O O . PHE A 1 122 ? 17.699 -7.344 -17.531 1.00 89.62 122 PHE A O 1
ATOM 1009 N N . TRP A 1 123 ? 15.760 -8.372 -17.039 1.00 90.62 123 TRP A N 1
ATOM 1010 C CA . TRP A 1 123 ? 15.659 -9.079 -18.316 1.00 90.62 123 TRP A CA 1
ATOM 1011 C C . TRP A 1 123 ? 15.666 -8.106 -19.504 1.00 90.62 123 TRP A C 1
ATOM 1013 O O . TRP A 1 123 ? 16.430 -8.278 -20.454 1.00 90.62 123 TRP A O 1
ATOM 1023 N N . ARG A 1 124 ? 14.816 -7.069 -19.483 1.00 86.94 124 ARG A N 1
ATOM 1024 C CA . ARG A 1 124 ? 14.746 -6.088 -20.582 1.00 86.94 124 ARG A CA 1
ATOM 1025 C C . ARG A 1 124 ? 16.040 -5.293 -20.719 1.00 86.94 124 ARG A C 1
ATOM 1027 O O . ARG A 1 124 ? 16.475 -5.055 -21.841 1.00 86.94 124 ARG A O 1
ATOM 1034 N N . LEU A 1 125 ? 16.666 -4.919 -19.603 1.00 87.81 125 LEU A N 1
ATOM 1035 C CA . LEU A 1 125 ? 17.972 -4.257 -19.602 1.00 87.81 125 LEU A CA 1
ATOM 1036 C C . LEU A 1 125 ? 19.048 -5.125 -20.256 1.00 87.81 125 LEU A C 1
ATOM 1038 O O . LEU A 1 125 ? 19.840 -4.609 -21.038 1.00 87.81 125 LEU A O 1
ATOM 1042 N N . GLU A 1 126 ? 19.084 -6.425 -19.962 1.00 88.50 126 GLU A N 1
ATOM 1043 C CA . GLU A 1 126 ? 20.045 -7.345 -20.576 1.00 88.50 126 GLU A CA 1
ATOM 1044 C C . GLU A 1 126 ? 19.827 -7.454 -22.091 1.00 88.50 126 GLU A C 1
ATOM 1046 O O . GLU A 1 126 ? 20.785 -7.397 -22.862 1.00 88.50 126 GLU A O 1
ATOM 1051 N N . GLN A 1 127 ? 18.570 -7.568 -22.534 1.00 85.38 127 GLN A N 1
ATOM 1052 C CA . GLN A 1 127 ? 18.251 -7.596 -23.962 1.00 85.38 127 GLN A CA 1
ATOM 1053 C C . GLN A 1 127 ? 18.704 -6.313 -24.661 1.00 85.38 127 GLN A C 1
ATOM 1055 O O . GLN A 1 127 ? 19.383 -6.398 -25.677 1.00 85.38 127 GLN A O 1
ATOM 1060 N N . LEU A 1 128 ? 18.393 -5.142 -24.097 1.00 83.19 128 LEU A N 1
ATOM 1061 C CA . LEU A 1 128 ? 18.804 -3.850 -24.654 1.00 83.19 128 LEU 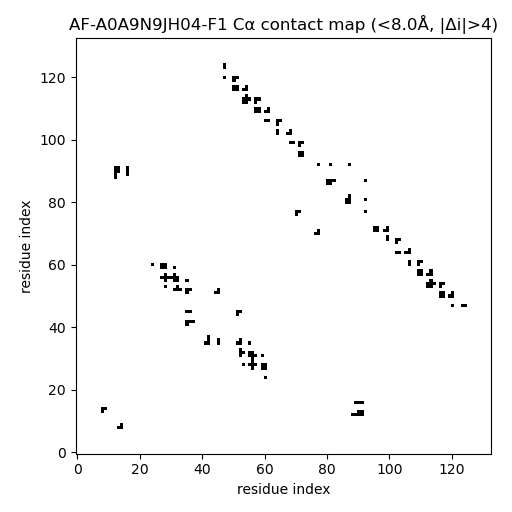A CA 1
ATOM 1062 C C . LEU A 1 128 ? 20.331 -3.732 -24.785 1.00 83.19 128 LEU A C 1
ATOM 1064 O O . LEU A 1 128 ? 20.804 -3.286 -25.826 1.00 83.19 128 LEU A O 1
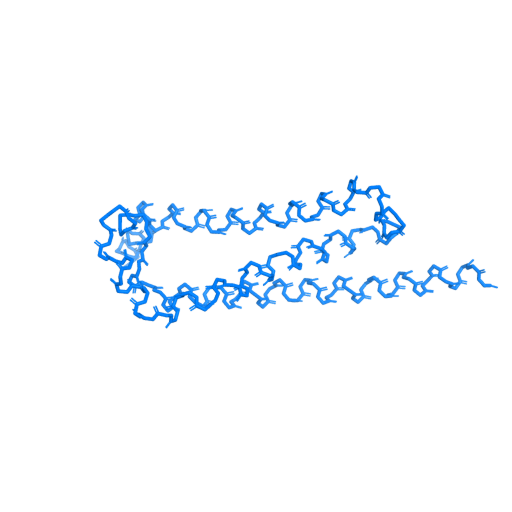ATOM 1068 N N . HIS A 1 129 ? 21.099 -4.191 -23.791 1.00 78.69 129 HIS A N 1
ATOM 1069 C CA . HIS A 1 129 ? 22.565 -4.209 -23.881 1.00 78.69 129 HIS A CA 1
ATOM 1070 C C . HIS A 1 129 ? 23.077 -5.131 -24.995 1.00 78.69 129 HIS A C 1
ATOM 1072 O O . HIS A 1 129 ? 23.982 -4.745 -25.727 1.00 78.69 129 HIS A O 1
ATOM 1078 N N . LYS A 1 130 ? 22.487 -6.324 -25.166 1.00 74.12 130 LYS A N 1
ATOM 1079 C CA . LYS A 1 130 ? 22.865 -7.262 -26.241 1.00 74.12 130 LYS A CA 1
ATOM 1080 C C . LYS A 1 130 ? 22.589 -6.723 -27.648 1.00 74.12 130 LYS A C 1
ATOM 1082 O O . LYS A 1 130 ? 23.195 -7.211 -28.589 1.00 74.12 130 LYS A O 1
ATOM 1087 N N . PHE A 1 131 ? 21.688 -5.752 -27.803 1.00 62.50 131 PHE A N 1
ATOM 1088 C CA . PHE A 1 131 ? 21.430 -5.093 -29.089 1.00 62.50 131 PHE A CA 1
ATOM 1089 C C . PHE A 1 131 ? 22.392 -3.931 -29.395 1.00 62.50 131 PHE A C 1
ATOM 1091 O O . PHE A 1 131 ? 22.406 -3.457 -30.528 1.00 62.50 131 PHE A O 1
ATOM 1098 N N . GLN A 1 132 ? 23.160 -3.447 -28.411 1.00 60.47 132 GLN A N 1
ATOM 1099 C CA . GLN A 1 132 ? 24.101 -2.326 -28.570 1.00 60.47 132 GLN A CA 1
ATOM 1100 C C . GLN A 1 132 ? 25.578 -2.753 -28.654 1.00 60.47 132 GLN A C 1
ATOM 1102 O O . GLN A 1 132 ? 26.421 -1.902 -28.938 1.00 60.47 132 GLN A O 1
ATOM 1107 N N . ALA A 1 133 ? 25.881 -4.028 -28.391 1.00 55.22 133 ALA A N 1
ATOM 1108 C CA . ALA A 1 133 ? 27.207 -4.643 -28.505 1.00 55.22 133 ALA A CA 1
ATOM 1109 C C . ALA A 1 133 ? 27.349 -5.397 -29.834 1.00 55.22 133 ALA A C 1
ATOM 1111 O O . ALA A 1 133 ? 28.468 -5.375 -30.392 1.00 55.22 133 ALA A O 1
#

Radius of gyration: 19.58 Å; Cα contacts (8 Å, |Δi|>4): 106; chains: 1; bounding box: 55×31×53 Å

Solvent-accessible surface area (backbone atoms only — not comparable to full-atom values): 6943 Å² total; per-residue (Å²): 116,65,69,65,50,50,57,61,56,63,31,66,46,55,41,52,45,51,52,50,54,54,47,49,46,53,50,40,25,49,48,29,24,49,51,48,69,72,33,76,91,49,44,81,54,48,80,58,38,70,32,47,24,48,22,42,5,24,47,48,38,39,57,51,36,66,59,52,43,50,58,51,67,39,61,68,60,49,57,54,48,55,67,38,67,70,53,44,64,50,48,74,72,92,45,26,70,59,51,32,51,52,38,52,52,49,40,51,53,32,47,50,50,24,52,53,18,48,54,52,38,53,53,50,52,52,52,56,51,66,75,76,111

pLDDT: mean 86.8, std 9.53, range [55.22, 97.56]

Secondary structure (DSSP, 8-state):
-HHHHHHHHT-HHHHHHHHHHHHHHHHHHHHHHHHHHH-STTGGGGGGTHHHHHHHHHHHHHHHHHHHTTGGG-HHHHHHHHHSHHHHHHS-GGGHHHHHHHHHHHHHHHHHHHHHHHHHHHHHHHHHHHTT-

Organism: NCBI:txid94023

Nearest PDB structures (foldseek):
  6lg2-assembly1_A  TM=3.799E-01  e=5.592E+00  Corynebacterium glutamicum ATCC 13032

Sequence (133 aa):
MADSFLKRELAPKRLAFWIFWFGSHIGLFIFGFLKQKDDVELNNLNVLGLSVWSSRGAGLCLAYDGALILLPMCRNIIKYLRGISFINKVIPFDENIWFHRQTAYAMLFFTLVHVFAHYVNFWRLEQLHKFQA

Foldseek 3Di:
DVVVVCCVCVPVLNVLVVCVVVVVLVVLLVVQLVCCVVDPVNVVLCLLPPLNSQLRSLVSLLVVLVVVLCVLVPVVVLVVQCVVVVSVSRDVSVCSVVVSVVSVVSNVVSVVSNVVSVVSSVVVVVVVVVVVD